Protein AF-A0A6A5A9I0-F1 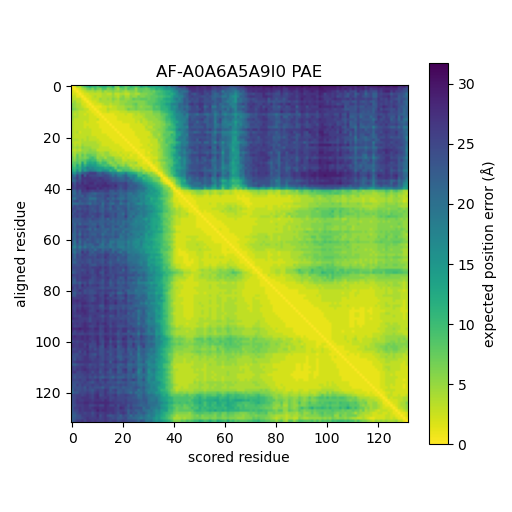(afdb_monomer)

InterPro domains:
  IPR012337 Ribonuclease H-like superfamily [SSF53098] (63-132)
  IPR036397 Ribonuclease H superfamily [G3DSA:3.30.420.10] (21-132)

Solvent-accessible surface area (backbone atoms only — not comparable to full-atom values): 7730 Å² total; per-residue (Å²): 134,95,81,81,92,74,93,52,80,88,48,49,65,62,54,48,52,51,50,52,51,52,52,51,49,54,51,50,50,52,54,54,69,66,54,60,74,62,58,73,86,50,64,69,47,77,44,65,71,47,70,70,47,59,56,46,41,69,54,40,30,82,69,34,64,24,40,69,46,64,37,63,86,98,38,64,74,79,46,39,70,62,54,51,50,52,49,52,37,54,50,46,21,50,50,52,32,61,76,64,71,48,63,75,88,48,49,64,60,36,40,53,50,28,51,49,49,60,35,66,40,54,33,80,94,50,81,59,43,38,82,106

pLDDT: mean 88.06, std 10.6, range [50.53, 97.31]

Nearest PDB structures (foldseek):
  8fnh-assembly1_G  TM=6.951E-01  e=9.471E-02  Homo sapiens
  4ahu-assembly1_A  TM=6.902E-01  e=2.890E-01  Human immunodeficiency virus
  4cie-assembly1_B  TM=6.631E-01  e=4.285E-01  Human immunodeficiency virus 1
  3nf9-assembly1_A  TM=6.494E-01  e=4.285E-01  Human immunodeficiency virus 1
  4ahs-assembly1_B  TM=5.959E-01  e=5.217E-01  Human immunodeficiency virus

Sequence (132 aa):
MWTYPMRFRKYLYETYELFRADAMSIFKHDVGELRHLPPMDIGTLLSDDANKNKKLGRIIKPKYNTRMAFSNDYSPQQNAVAECRIGIVVQKMRAMLIEGALPKFLWALALDYASWLINISPSASNTGVAPY

Secondary structure (DSSP, 8-state):
------SSGGGHHHHHHHHHHHHHHHHHHHHHHTS-SS-TT-SEEEE---HHHHHHHHHHHHHH--EEEEPPTT-GGGGHHHHHHHHHHHHHHHHHHHHTT--GGGHHHHHHHHHHHHHHS-BGGGTTB---

Organism: Aphanomyces astaci (NCBI:txid112090)

Radius of gyration: 26.22 Å; Cα contacts (8 Å, |Δi|>4): 102; chains: 1; bounding box: 38×44×73 Å

Structure (mmCIF, N/CA/C/O backbone):
data_AF-A0A6A5A9I0-F1
#
_entry.id   AF-A0A6A5A9I0-F1
#
loop_
_atom_site.group_PDB
_atom_site.id
_atom_site.type_symbol
_atom_site.label_atom_id
_atom_site.label_alt_id
_atom_site.label_comp_id
_atom_site.label_asym_id
_atom_site.label_entity_id
_atom_site.label_seq_id
_atom_site.pdbx_PDB_ins_code
_atom_site.Cartn_x
_atom_site.Cartn_y
_atom_site.Cartn_z
_atom_site.occupancy
_atom_site.B_iso_or_equiv
_atom_site.auth_seq_id
_atom_site.auth_comp_id
_atom_site.auth_asym_id
_atom_site.auth_atom_id
_atom_site.pdbx_PDB_model_num
ATOM 1 N N . MET A 1 1 ? -1.223 24.526 -35.201 1.00 54.69 1 MET A N 1
ATOM 2 C CA . MET A 1 1 ? -2.570 24.562 -35.814 1.00 54.69 1 MET A CA 1
ATOM 3 C C . MET A 1 1 ? -2.458 23.892 -37.172 1.00 54.69 1 MET A C 1
ATOM 5 O O . MET A 1 1 ? -1.594 24.293 -37.936 1.00 54.69 1 MET A O 1
ATOM 9 N N . TRP A 1 2 ? -3.224 22.830 -37.427 1.00 73.06 2 TRP A N 1
ATOM 10 C CA . TRP A 1 2 ? -3.127 22.054 -38.667 1.00 73.06 2 TRP A CA 1
ATOM 11 C C . TRP A 1 2 ? -3.975 22.718 -39.755 1.00 73.06 2 TRP A C 1
ATOM 13 O O . TRP A 1 2 ? -5.197 22.767 -39.635 1.00 73.06 2 TRP A O 1
ATOM 23 N N . THR A 1 3 ? -3.340 23.254 -40.795 1.00 76.62 3 THR A N 1
ATOM 24 C CA . THR A 1 3 ? -4.029 23.892 -41.926 1.00 76.62 3 THR A CA 1
ATOM 25 C C . THR A 1 3 ? -3.507 23.320 -43.233 1.00 76.62 3 THR A C 1
ATOM 27 O O . THR A 1 3 ? -2.354 23.558 -43.586 1.00 76.62 3 THR A O 1
ATOM 30 N N . TYR A 1 4 ? -4.363 22.599 -43.958 1.00 80.50 4 TYR A N 1
ATOM 31 C CA . TYR A 1 4 ? -4.022 21.997 -45.245 1.00 80.50 4 TYR A CA 1
ATOM 32 C C . TYR A 1 4 ? -4.811 22.685 -46.363 1.00 80.50 4 TYR A C 1
ATOM 34 O O . TYR A 1 4 ? -6.027 22.490 -46.467 1.00 80.50 4 TYR A O 1
ATOM 42 N N . PRO A 1 5 ? -4.159 23.530 -47.178 1.00 81.56 5 PRO A N 1
ATOM 43 C CA . PRO A 1 5 ? -4.841 24.252 -48.237 1.00 81.56 5 PRO A CA 1
ATOM 44 C C . PRO A 1 5 ? -5.265 23.290 -49.351 1.00 81.56 5 PRO A C 1
ATOM 46 O O . PRO A 1 5 ? -4.446 22.581 -49.930 1.00 81.56 5 PRO A O 1
ATOM 49 N N . MET A 1 6 ? -6.556 23.303 -49.685 1.00 89.69 6 MET A N 1
ATOM 50 C CA . MET A 1 6 ? -7.119 22.513 -50.780 1.00 89.69 6 MET A CA 1
ATOM 51 C C . MET A 1 6 ? -7.598 23.420 -51.904 1.00 89.69 6 MET A C 1
ATOM 53 O O . MET A 1 6 ? -8.409 24.317 -51.689 1.00 89.69 6 MET A O 1
ATOM 57 N N . ARG A 1 7 ? -7.138 23.147 -53.129 1.00 84.31 7 ARG A N 1
ATOM 58 C CA . ARG A 1 7 ? -7.520 23.930 -54.315 1.00 84.31 7 ARG A CA 1
ATOM 59 C C . ARG A 1 7 ? -8.873 23.516 -54.905 1.00 84.31 7 ARG A C 1
ATOM 61 O O . ARG A 1 7 ? -9.584 24.355 -55.443 1.00 84.31 7 ARG A O 1
ATOM 68 N N . PHE A 1 8 ? -9.232 22.234 -54.809 1.00 88.62 8 PHE A N 1
ATOM 69 C CA . PHE A 1 8 ? -10.488 21.686 -55.331 1.00 88.62 8 PHE A CA 1
ATOM 70 C C . PHE A 1 8 ? -11.028 20.586 -54.410 1.00 88.62 8 PHE A C 1
ATOM 72 O O . PHE A 1 8 ? -10.256 19.822 -53.834 1.00 88.62 8 PHE A O 1
ATOM 79 N N . ARG A 1 9 ? -12.360 20.442 -54.337 1.00 84.25 9 ARG A N 1
ATOM 80 C CA . ARG A 1 9 ? -13.048 19.475 -53.456 1.00 84.25 9 ARG A CA 1
ATOM 81 C C . ARG A 1 9 ? -12.661 18.013 -53.705 1.00 84.25 9 ARG A C 1
ATOM 83 O O . ARG A 1 9 ? -12.691 17.213 -52.779 1.00 84.25 9 ARG A O 1
ATOM 90 N N . LYS A 1 10 ? -12.264 17.659 -54.932 1.00 89.81 10 LYS A N 1
ATOM 91 C CA . LYS A 1 10 ? -11.820 16.297 -55.277 1.00 89.81 10 LYS A CA 1
ATOM 92 C C . LYS A 1 10 ? -10.567 15.841 -54.511 1.00 89.81 10 LYS A C 1
ATOM 94 O O . LYS A 1 10 ? -10.365 14.644 -54.378 1.00 89.81 10 LYS A O 1
ATOM 99 N N . TYR A 1 11 ? -9.773 16.774 -53.978 1.00 88.56 11 TYR A N 1
ATOM 100 C CA . TYR A 1 11 ? -8.571 16.480 -53.186 1.00 88.56 11 TYR A CA 1
ATOM 101 C C . TYR A 1 11 ? -8.854 16.272 -51.693 1.00 88.56 11 TYR A C 1
ATOM 103 O O . TYR A 1 11 ? -7.922 16.101 -50.911 1.00 88.56 11 TYR A O 1
ATOM 111 N N . LEU A 1 12 ? -10.126 16.286 -51.280 1.00 88.69 12 LEU A N 1
ATOM 112 C CA . LEU A 1 12 ? -10.514 16.164 -49.876 1.00 88.69 12 LEU A CA 1
ATOM 113 C C . LEU A 1 12 ? -9.982 14.881 -49.234 1.00 88.69 12 LEU A C 1
ATOM 115 O O . LEU A 1 12 ? -9.402 14.940 -48.156 1.00 88.69 12 LEU A O 1
ATOM 119 N N . TYR A 1 13 ? -10.155 13.739 -49.902 1.00 88.25 13 TYR A N 1
ATOM 120 C CA . TYR A 1 13 ? -9.725 12.449 -49.363 1.00 88.25 13 TYR A CA 1
ATOM 121 C C . TYR A 1 13 ? -8.203 12.336 -49.272 1.00 88.25 13 TYR A C 1
ATOM 123 O O . TYR A 1 13 ? -7.687 11.894 -48.255 1.00 88.25 13 TYR A O 1
ATOM 131 N N . GLU A 1 14 ? -7.484 12.805 -50.289 1.00 89.31 14 GLU A N 1
ATOM 132 C CA . GLU A 1 14 ? -6.018 12.836 -50.283 1.00 89.31 14 GLU A CA 1
ATOM 133 C C . GLU A 1 14 ? -5.481 13.725 -49.151 1.00 89.31 14 GLU A C 1
ATOM 135 O O . GLU A 1 14 ? -4.606 13.324 -48.389 1.00 89.31 14 GLU A O 1
ATOM 140 N N . THR A 1 15 ? -6.083 14.901 -48.970 1.00 88.81 15 THR A N 1
ATOM 141 C CA . THR A 1 15 ? -5.712 15.834 -47.899 1.00 88.81 15 THR A CA 1
ATOM 142 C C . THR A 1 15 ? -6.045 15.280 -46.512 1.00 88.81 15 THR A C 1
ATOM 144 O O . THR A 1 15 ? -5.284 15.476 -45.565 1.00 88.81 15 THR A O 1
ATOM 147 N N . TYR A 1 16 ? -7.165 14.562 -46.382 1.00 88.44 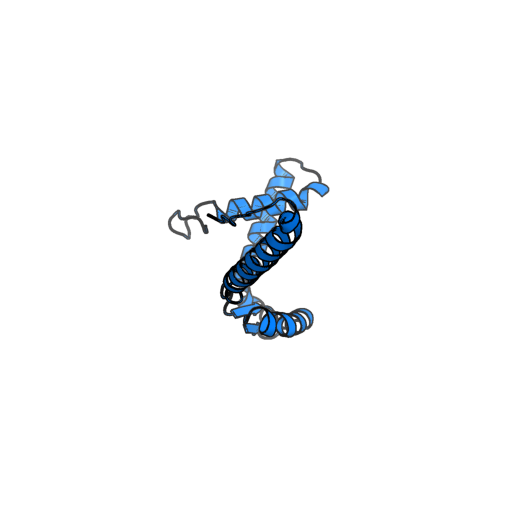16 TYR A N 1
ATOM 148 C CA . TYR A 1 16 ? -7.540 13.876 -45.147 1.00 88.44 16 TYR A CA 1
ATOM 149 C C . TYR A 1 16 ? -6.548 12.768 -44.783 1.00 88.44 16 TYR A C 1
ATOM 151 O O . TYR A 1 16 ? -6.159 12.671 -43.622 1.00 88.44 16 TYR A O 1
ATOM 159 N N . GLU A 1 17 ? -6.111 11.958 -45.750 1.00 90.44 17 GLU A N 1
ATOM 160 C CA . GLU A 1 17 ? -5.133 10.896 -45.494 1.00 90.44 17 GLU A CA 1
ATOM 161 C C . GLU A 1 17 ? -3.767 11.461 -45.077 1.00 90.44 17 GLU A C 1
ATOM 163 O O . GLU A 1 17 ? -3.153 10.927 -44.153 1.00 90.44 17 GLU A O 1
ATOM 168 N N . LEU A 1 18 ? -3.335 12.586 -45.664 1.00 89.62 18 LEU A N 1
ATOM 169 C CA . LEU A 1 18 ? -2.131 13.304 -45.225 1.00 89.62 18 LEU A CA 1
ATOM 170 C C . LEU A 1 18 ? -2.251 13.777 -43.770 1.00 89.62 18 LEU A C 1
ATOM 172 O O . LEU A 1 18 ? -1.401 13.454 -42.943 1.00 89.62 18 LEU A O 1
ATOM 176 N N . PHE A 1 19 ? -3.348 14.462 -43.429 1.00 91.06 19 PHE A N 1
ATOM 177 C CA . PHE A 1 19 ? -3.614 14.874 -42.049 1.00 91.06 19 PHE A CA 1
ATOM 178 C C . PHE A 1 19 ? -3.638 13.680 -41.088 1.00 91.06 19 PHE A C 1
ATOM 180 O O . PHE A 1 19 ? -3.036 13.728 -40.018 1.00 91.06 19 PHE A O 1
ATOM 187 N N . ARG A 1 20 ? -4.330 12.597 -41.458 1.00 90.44 20 ARG A N 1
ATOM 188 C CA . ARG A 1 20 ? -4.446 11.391 -40.634 1.00 90.44 20 ARG A CA 1
ATOM 189 C C . ARG A 1 20 ? -3.076 10.771 -40.379 1.00 90.44 20 ARG A C 1
ATOM 191 O O . ARG A 1 20 ? -2.810 10.373 -39.246 1.00 90.44 20 ARG A O 1
ATOM 198 N N . ALA A 1 21 ? -2.233 10.663 -41.403 1.00 91.00 21 ALA A N 1
ATOM 199 C CA . ALA A 1 21 ? -0.893 10.105 -41.277 1.00 91.00 21 ALA A CA 1
ATOM 200 C C . ALA A 1 21 ? -0.010 10.968 -40.367 1.00 91.00 21 ALA A C 1
ATOM 202 O O . ALA A 1 21 ? 0.591 10.436 -39.430 1.00 91.00 21 ALA A O 1
ATOM 203 N N . ASP A 1 22 ? -0.001 12.286 -40.578 1.00 89.12 22 ASP A N 1
ATOM 204 C CA . ASP A 1 22 ? 0.804 13.203 -39.774 1.00 89.12 22 ASP A CA 1
ATOM 205 C C . ASP A 1 22 ? 0.331 13.232 -38.313 1.00 89.12 22 ASP A C 1
ATOM 207 O O . ASP A 1 22 ? 1.135 13.083 -37.391 1.00 89.12 22 ASP A O 1
ATOM 211 N N . ALA A 1 23 ? -0.981 13.345 -38.081 1.00 87.12 23 ALA A N 1
ATOM 212 C CA . ALA A 1 23 ? -1.557 13.329 -36.739 1.00 87.12 23 ALA A CA 1
ATOM 213 C C . ALA A 1 23 ? -1.267 12.005 -36.018 1.00 87.12 23 ALA A C 1
ATOM 215 O O . ALA A 1 23 ? -0.929 12.004 -34.836 1.00 87.12 23 ALA A O 1
ATOM 216 N N . MET A 1 24 ? -1.342 10.874 -36.727 1.00 86.75 24 MET A N 1
ATOM 217 C CA . MET A 1 24 ? -1.006 9.561 -36.173 1.00 86.75 24 MET A CA 1
ATOM 218 C C . MET A 1 24 ? 0.489 9.432 -35.862 1.00 86.75 24 MET A C 1
ATOM 220 O O . MET A 1 24 ? 0.851 8.763 -34.897 1.00 86.75 24 MET A O 1
ATOM 224 N N . SER A 1 25 ? 1.359 10.050 -36.662 1.00 87.88 25 SER A N 1
ATOM 225 C CA . SER A 1 25 ? 2.804 10.069 -36.422 1.00 87.88 25 SER A CA 1
ATO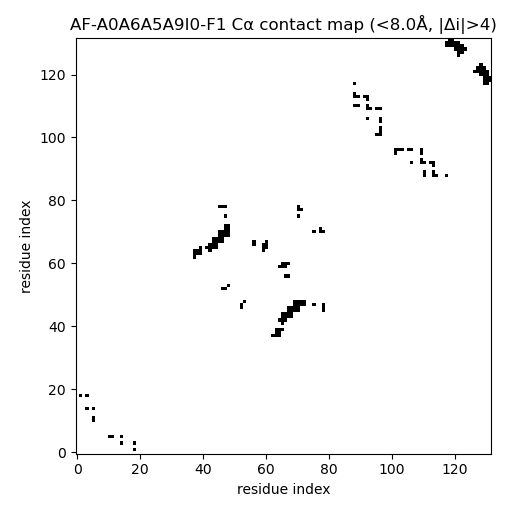M 226 C C . SER A 1 25 ? 3.147 10.865 -35.165 1.00 87.88 25 SER A C 1
ATOM 228 O O . SER A 1 25 ? 3.843 10.347 -34.293 1.00 87.88 25 SER A O 1
ATOM 230 N N . ILE A 1 26 ? 2.593 12.074 -35.025 1.00 84.88 26 ILE A N 1
ATOM 231 C CA . ILE A 1 26 ? 2.775 12.901 -33.824 1.00 84.88 26 ILE A CA 1
ATOM 232 C C . ILE A 1 26 ? 2.196 12.194 -32.601 1.00 84.88 26 ILE A C 1
ATOM 234 O O . ILE A 1 26 ? 2.886 12.042 -31.603 1.00 84.88 26 ILE A O 1
ATOM 238 N N . PHE A 1 27 ? 0.983 11.644 -32.699 1.00 82.75 27 PHE A N 1
ATOM 239 C CA . PHE A 1 27 ? 0.386 10.894 -31.596 1.00 82.75 27 PHE A CA 1
ATOM 240 C C . PHE A 1 27 ? 1.242 9.691 -31.178 1.00 82.75 27 PHE A C 1
ATOM 242 O O . PHE A 1 27 ? 1.414 9.444 -29.992 1.00 82.75 27 PHE A O 1
ATOM 249 N N . LYS A 1 28 ? 1.813 8.940 -32.127 1.00 82.50 28 LYS A N 1
ATOM 250 C CA . LYS A 1 28 ? 2.711 7.816 -31.815 1.00 82.50 28 LYS A CA 1
ATOM 251 C C . LYS A 1 28 ? 4.016 8.267 -31.171 1.00 82.50 28 LYS A C 1
ATOM 253 O O . LYS A 1 28 ? 4.489 7.576 -30.273 1.00 82.50 28 LYS A O 1
ATOM 258 N N . HIS A 1 29 ? 4.586 9.376 -31.634 1.00 77.81 29 HIS A N 1
ATOM 259 C CA . HIS A 1 29 ? 5.770 9.982 -31.035 1.00 77.81 29 HIS A CA 1
ATOM 260 C C . HIS A 1 29 ? 5.478 10.419 -29.597 1.00 77.81 29 HIS A C 1
ATOM 262 O O . HIS A 1 29 ? 6.156 9.977 -28.678 1.00 77.81 29 HIS A O 1
ATOM 268 N N . ASP A 1 30 ? 4.402 11.173 -29.386 1.00 74.12 30 ASP A N 1
ATOM 269 C CA . ASP A 1 30 ? 4.028 11.698 -28.074 1.00 74.12 30 ASP A CA 1
ATOM 270 C C . ASP A 1 30 ? 3.620 10.579 -27.112 1.00 74.12 30 ASP A C 1
ATOM 272 O O . ASP A 1 30 ? 4.007 10.594 -25.953 1.00 74.12 30 ASP A O 1
ATOM 276 N N . VAL A 1 31 ? 2.912 9.544 -27.578 1.00 70.62 31 VAL A N 1
ATOM 277 C CA . VAL A 1 31 ? 2.657 8.326 -26.787 1.00 70.62 31 VAL A CA 1
ATOM 278 C C . VAL A 1 31 ? 3.956 7.570 -26.490 1.00 70.62 31 VAL A C 1
ATOM 280 O O . VAL A 1 31 ? 4.058 6.931 -25.445 1.00 70.62 31 VAL A O 1
ATOM 283 N N . GLY A 1 32 ? 4.939 7.620 -27.389 1.00 65.81 32 GLY A N 1
ATOM 284 C CA . GLY A 1 32 ? 6.282 7.083 -27.181 1.00 65.81 32 GLY A CA 1
ATOM 285 C C . GLY A 1 32 ? 7.048 7.826 -26.085 1.00 65.81 32 GLY A C 1
ATOM 286 O O . GLY A 1 32 ? 7.593 7.175 -25.203 1.00 65.81 32 GLY A O 1
ATOM 287 N N . GLU A 1 33 ? 7.010 9.158 -26.086 1.00 62.47 33 GLU A N 1
ATOM 288 C CA . GLU A 1 33 ? 7.599 10.024 -25.050 1.00 62.47 33 GLU A CA 1
ATOM 289 C C . GLU A 1 33 ? 6.838 9.929 -23.712 1.00 62.47 33 GLU A C 1
ATOM 291 O O . GLU A 1 33 ? 7.431 9.949 -22.634 1.00 62.47 33 GLU A O 1
ATOM 296 N N . LEU A 1 34 ? 5.513 9.744 -23.763 1.00 60.66 34 LEU A N 1
ATOM 297 C CA . LEU A 1 34 ? 4.651 9.487 -22.604 1.00 60.66 34 LEU A CA 1
ATOM 298 C C . LEU A 1 34 ? 4.736 8.044 -22.099 1.00 60.66 34 LEU A C 1
ATOM 300 O O . LEU A 1 34 ? 4.166 7.740 -21.048 1.00 60.66 34 LEU A O 1
ATOM 304 N N . ARG A 1 35 ? 5.455 7.133 -22.776 1.00 52.75 35 ARG A N 1
ATOM 305 C CA . ARG A 1 35 ? 5.928 5.909 -22.119 1.00 52.75 35 ARG A CA 1
ATOM 306 C C . ARG A 1 35 ? 7.019 6.326 -21.153 1.00 52.75 35 ARG A C 1
ATOM 308 O O . ARG A 1 35 ? 8.209 6.226 -21.430 1.00 52.75 35 ARG A O 1
ATOM 315 N N . HIS A 1 36 ? 6.540 6.793 -20.007 1.00 50.53 36 HIS A N 1
ATOM 316 C CA . HIS A 1 36 ? 7.273 7.006 -18.786 1.00 50.53 36 HIS A CA 1
ATOM 317 C C . HIS A 1 36 ? 8.385 5.968 -18.673 1.00 50.53 36 HIS A C 1
ATOM 319 O O . HIS A 1 36 ? 8.147 4.767 -18.859 1.00 50.53 36 HIS A O 1
ATOM 325 N N . LEU A 1 37 ? 9.587 6.449 -18.349 1.00 51.88 37 LEU A N 1
ATOM 326 C CA . LEU A 1 37 ? 10.630 5.649 -17.718 1.00 51.88 37 LEU A CA 1
ATOM 327 C C . LEU A 1 37 ? 9.956 4.566 -16.859 1.00 51.88 37 LEU A C 1
ATOM 329 O O . LEU A 1 37 ? 9.039 4.917 -16.107 1.00 51.88 37 LEU A O 1
ATOM 333 N N . PRO A 1 38 ? 10.332 3.276 -16.988 1.00 53.62 38 PRO A N 1
ATOM 334 C CA . PRO A 1 38 ? 9.722 2.219 -16.185 1.00 53.62 38 PRO A CA 1
ATOM 335 C C . PRO A 1 38 ? 9.692 2.708 -14.737 1.00 53.62 38 PRO A C 1
ATOM 337 O O . PRO A 1 38 ? 10.734 3.191 -14.285 1.00 53.62 38 PRO A O 1
ATOM 340 N N . PRO A 1 39 ? 8.522 2.699 -14.067 1.00 54.22 39 PRO A N 1
ATOM 341 C CA . PRO A 1 39 ? 8.322 3.455 -12.840 1.00 54.22 39 PRO A CA 1
ATOM 342 C C . PRO A 1 39 ? 9.447 3.120 -11.869 1.00 54.22 39 PRO A C 1
ATOM 344 O O . PRO A 1 39 ? 9.552 1.994 -11.388 1.00 54.22 39 PRO A O 1
ATOM 347 N N . MET A 1 40 ? 10.322 4.098 -11.631 1.00 55.81 40 MET A N 1
ATOM 348 C CA . MET A 1 40 ? 11.435 3.970 -10.693 1.00 55.81 40 MET A CA 1
ATOM 349 C C . MET A 1 40 ? 10.963 4.157 -9.246 1.00 55.81 40 MET A C 1
ATOM 351 O O . MET A 1 40 ? 11.790 4.319 -8.354 1.00 55.81 40 MET A O 1
ATOM 355 N N . ASP A 1 41 ? 9.652 4.121 -8.996 1.00 70.94 41 ASP A N 1
ATOM 356 C CA . ASP A 1 41 ? 9.070 4.463 -7.697 1.00 70.94 41 ASP A CA 1
ATOM 357 C C . ASP A 1 41 ? 9.518 3.514 -6.584 1.00 70.94 41 ASP A C 1
ATOM 359 O O . ASP A 1 41 ? 9.661 3.927 -5.436 1.00 70.94 41 ASP A O 1
ATOM 363 N N . ILE A 1 42 ? 9.784 2.241 -6.903 1.00 83.62 42 ILE A N 1
ATOM 364 C CA . ILE A 1 42 ? 10.202 1.245 -5.910 1.00 83.62 42 ILE A CA 1
ATOM 365 C C . ILE A 1 42 ? 11.532 0.620 -6.326 1.00 83.62 42 ILE A C 1
ATOM 367 O O . ILE A 1 42 ? 11.588 -0.286 -7.162 1.00 83.62 42 ILE A O 1
ATOM 371 N N . GLY A 1 43 ? 12.617 1.076 -5.694 1.00 88.31 43 GLY A N 1
ATOM 372 C CA . GLY A 1 43 ? 13.967 0.561 -5.939 1.00 88.31 43 GLY A CA 1
ATOM 373 C C . GLY A 1 43 ? 14.169 -0.879 -5.451 1.00 88.31 43 GLY A C 1
ATOM 374 O O . GLY A 1 43 ? 14.665 -1.729 -6.198 1.00 88.31 43 GLY A O 1
ATOM 375 N N . THR A 1 44 ? 13.767 -1.171 -4.211 1.00 92.00 44 THR A N 1
ATOM 376 C CA . THR A 1 44 ? 13.875 -2.506 -3.605 1.00 92.00 44 THR A CA 1
ATOM 377 C C . THR A 1 44 ? 12.604 -2.830 -2.818 1.00 92.00 44 THR A C 1
ATOM 379 O O . THR A 1 44 ? 12.174 -2.035 -1.990 1.00 92.00 44 THR A O 1
ATOM 382 N N . LEU A 1 45 ? 12.035 -4.013 -3.048 1.00 92.44 45 LEU A N 1
ATOM 383 C CA . LEU A 1 45 ? 10.922 -4.584 -2.295 1.00 92.44 45 LEU A CA 1
ATOM 384 C C . LEU A 1 45 ? 11.446 -5.692 -1.371 1.00 92.44 45 LEU A C 1
ATOM 386 O O . LEU A 1 45 ? 11.968 -6.694 -1.857 1.00 92.44 45 LEU A O 1
ATOM 390 N N . LEU A 1 46 ? 11.300 -5.515 -0.057 1.00 94.19 46 LEU A N 1
ATOM 391 C CA . LEU A 1 46 ? 11.614 -6.533 0.951 1.00 94.19 46 LEU A CA 1
ATOM 392 C C . LEU A 1 46 ? 10.361 -7.362 1.269 1.00 94.19 46 LEU A C 1
ATOM 394 O O . LEU A 1 46 ? 9.281 -6.799 1.447 1.00 94.19 46 LEU A O 1
ATOM 398 N N . SER A 1 47 ? 10.491 -8.687 1.329 1.00 94.12 47 SER A N 1
ATOM 399 C CA . SER A 1 47 ? 9.401 -9.587 1.722 1.00 94.12 47 SER A CA 1
ATOM 400 C C . SER A 1 47 ? 9.921 -10.862 2.387 1.00 94.12 47 SER A C 1
ATOM 402 O O . SER A 1 47 ? 11.128 -11.078 2.459 1.00 94.12 47 SER A O 1
ATOM 404 N N . ASP A 1 48 ? 9.017 -11.722 2.853 1.00 93.62 48 ASP A N 1
ATOM 405 C CA . ASP A 1 48 ? 9.387 -13.056 3.330 1.00 93.62 48 ASP A CA 1
ATOM 406 C C . ASP A 1 48 ? 9.871 -13.966 2.183 1.00 93.62 48 ASP A C 1
ATOM 408 O O . ASP A 1 48 ? 9.555 -13.740 1.006 1.00 93.62 48 ASP A O 1
ATOM 412 N N . ASP A 1 49 ? 10.626 -15.015 2.525 1.00 92.69 49 ASP A N 1
ATOM 413 C CA . ASP A 1 49 ? 11.201 -15.965 1.560 1.00 92.69 49 ASP A CA 1
ATOM 414 C C . ASP A 1 49 ? 10.179 -16.974 0.987 1.00 92.69 49 ASP A C 1
ATOM 416 O O . ASP A 1 49 ? 10.527 -18.045 0.476 1.00 92.69 49 ASP A O 1
ATOM 420 N N . ALA A 1 50 ? 8.879 -16.658 1.031 1.00 90.75 50 ALA A N 1
ATOM 421 C CA . ALA A 1 50 ? 7.860 -17.543 0.491 1.00 90.75 50 ALA A CA 1
ATOM 422 C C . ALA A 1 50 ? 8.013 -17.736 -1.029 1.00 90.75 50 ALA A C 1
ATOM 424 O O . ALA A 1 50 ? 8.241 -16.800 -1.801 1.00 90.75 50 ALA A O 1
ATOM 425 N N . ASN A 1 51 ? 7.750 -18.957 -1.507 1.00 91.62 51 ASN A N 1
ATOM 426 C CA . ASN A 1 51 ? 7.837 -19.306 -2.934 1.00 91.62 51 ASN A CA 1
ATOM 427 C C . ASN A 1 51 ? 6.988 -18.401 -3.850 1.00 91.62 51 ASN A C 1
ATOM 429 O O . ASN A 1 51 ? 7.384 -18.111 -4.982 1.00 91.62 51 ASN A O 1
ATOM 433 N N . LYS A 1 52 ? 5.840 -17.913 -3.359 1.00 92.75 52 LYS A N 1
ATOM 434 C CA . LYS A 1 52 ? 4.991 -16.940 -4.070 1.00 92.75 52 LYS A CA 1
ATOM 435 C C . LYS A 1 52 ? 5.739 -15.629 -4.364 1.00 92.75 52 LYS A C 1
ATOM 437 O O . LYS A 1 52 ? 5.631 -15.100 -5.469 1.00 92.75 52 LYS A O 1
ATOM 442 N N . ASN A 1 53 ? 6.555 -15.164 -3.420 1.00 91.31 53 ASN A N 1
ATOM 443 C CA . ASN A 1 53 ? 7.301 -13.914 -3.508 1.00 91.31 53 ASN A CA 1
ATOM 444 C C . ASN A 1 53 ? 8.509 -14.071 -4.433 1.00 91.31 53 ASN A C 1
ATOM 446 O O . ASN A 1 53 ? 8.726 -13.234 -5.303 1.00 91.31 53 ASN A O 1
ATOM 450 N N . LYS A 1 54 ? 9.203 -15.214 -4.379 1.00 92.31 54 LYS A N 1
ATOM 451 C CA . LYS A 1 54 ? 10.236 -15.566 -5.371 1.00 92.31 54 LYS A CA 1
ATOM 452 C C . LYS A 1 54 ? 9.696 -15.525 -6.801 1.00 92.31 54 LYS A C 1
ATOM 454 O O . LYS A 1 54 ? 10.349 -15.005 -7.706 1.00 92.31 54 LYS A O 1
ATOM 459 N N . LYS A 1 55 ? 8.484 -16.054 -7.015 1.00 94.31 55 LYS A N 1
ATOM 460 C CA . LYS A 1 55 ? 7.814 -16.028 -8.323 1.00 94.31 55 LYS A CA 1
ATOM 461 C C . LYS A 1 55 ? 7.474 -14.598 -8.755 1.00 94.31 55 LYS A C 1
ATOM 463 O O . LYS A 1 55 ? 7.687 -14.265 -9.918 1.00 94.31 55 LYS A O 1
ATOM 468 N N . LEU A 1 56 ? 7.015 -13.755 -7.828 1.00 93.12 56 LEU A N 1
ATOM 469 C CA . LEU A 1 56 ? 6.761 -12.334 -8.077 1.00 93.12 56 LEU A CA 1
ATOM 470 C C . LEU A 1 56 ? 8.042 -11.585 -8.477 1.00 93.12 56 LEU A C 1
ATOM 472 O O . LEU A 1 56 ? 8.024 -10.851 -9.462 1.00 93.12 56 LEU A O 1
ATOM 476 N N . GLY A 1 57 ? 9.162 -11.835 -7.791 1.00 92.06 57 GLY A N 1
ATOM 477 C CA . GLY A 1 57 ? 10.473 -11.242 -8.081 1.00 92.06 57 GLY A CA 1
ATOM 478 C C . GLY A 1 57 ? 10.906 -11.401 -9.542 1.00 92.06 57 GLY A C 1
ATOM 479 O O . GLY A 1 57 ? 11.388 -10.452 -10.163 1.00 92.06 57 GLY A O 1
ATOM 480 N N . ARG A 1 58 ? 10.645 -12.580 -10.125 1.00 92.94 58 ARG A N 1
ATOM 481 C CA . ARG A 1 58 ? 10.932 -12.886 -11.540 1.00 92.94 58 ARG A CA 1
ATOM 482 C C . ARG A 1 58 ? 10.111 -12.043 -12.518 1.00 92.94 58 ARG A C 1
ATOM 484 O O . ARG A 1 58 ? 10.556 -11.828 -13.637 1.00 92.94 58 ARG A O 1
ATOM 491 N N . ILE A 1 59 ? 8.929 -11.582 -12.109 1.00 92.12 59 ILE A N 1
ATOM 492 C CA . ILE A 1 59 ? 8.027 -10.765 -12.931 1.00 92.12 59 ILE A CA 1
ATOM 493 C C . ILE A 1 59 ? 8.360 -9.280 -12.768 1.00 92.12 59 ILE A C 1
ATOM 495 O O . ILE A 1 59 ? 8.448 -8.552 -13.756 1.00 92.12 59 ILE A O 1
ATOM 499 N N . ILE A 1 60 ? 8.550 -8.818 -11.529 1.00 91.25 60 ILE A N 1
ATOM 500 C CA . ILE A 1 60 ? 8.687 -7.384 -11.245 1.00 91.25 60 ILE A CA 1
ATOM 501 C C . ILE A 1 60 ? 10.047 -6.825 -11.654 1.00 91.25 60 ILE A C 1
ATOM 503 O O . ILE A 1 60 ? 10.114 -5.688 -12.114 1.00 91.25 60 ILE A O 1
ATOM 507 N N . LYS A 1 61 ? 11.123 -7.619 -11.556 1.00 89.69 61 LYS A N 1
ATOM 508 C CA . LYS A 1 61 ? 12.465 -7.155 -11.915 1.00 89.69 61 LYS A CA 1
ATOM 509 C C . LYS A 1 61 ? 12.586 -6.756 -13.393 1.00 89.69 61 LYS A C 1
ATOM 511 O O . LYS A 1 61 ? 13.038 -5.641 -13.637 1.00 89.69 61 LYS A O 1
ATOM 516 N N . PRO A 1 62 ? 12.184 -7.581 -14.380 1.00 90.31 62 PRO A N 1
ATOM 517 C CA . PRO A 1 62 ? 12.255 -7.178 -15.785 1.00 90.31 62 PRO A CA 1
ATOM 518 C C . PRO A 1 62 ? 11.218 -6.112 -16.155 1.00 90.31 62 PRO A C 1
ATOM 520 O O . PRO A 1 62 ? 11.481 -5.296 -17.030 1.00 90.31 62 PRO A O 1
ATOM 523 N N . LYS A 1 63 ? 10.045 -6.103 -15.505 1.00 89.25 63 LYS A N 1
ATOM 524 C CA . LYS A 1 63 ? 8.940 -5.208 -15.878 1.00 89.25 63 LYS A CA 1
ATOM 525 C C . LYS A 1 63 ? 9.061 -3.797 -15.295 1.00 89.25 63 LYS A C 1
ATOM 527 O O . LYS A 1 63 ? 8.699 -2.836 -15.962 1.00 89.25 63 LYS A O 1
ATOM 532 N N . TYR A 1 64 ? 9.544 -3.683 -14.060 1.00 86.81 64 TYR A N 1
ATOM 533 C CA . TYR A 1 64 ? 9.546 -2.433 -13.289 1.00 86.81 64 TYR A CA 1
ATOM 534 C C . TYR A 1 64 ? 10.934 -2.054 -12.763 1.00 86.81 64 TYR A C 1
ATOM 536 O O . TYR A 1 64 ? 11.079 -1.066 -12.059 1.00 86.81 64 TYR A O 1
ATOM 544 N N . ASN A 1 65 ? 11.967 -2.852 -13.052 1.00 88.25 65 ASN A N 1
ATOM 545 C CA . ASN A 1 65 ? 13.322 -2.688 -12.518 1.00 88.25 65 ASN A CA 1
ATOM 546 C C . ASN A 1 65 ? 13.441 -2.754 -10.972 1.00 88.25 65 ASN A C 1
ATOM 548 O O . ASN A 1 65 ? 14.542 -2.622 -10.432 1.00 88.25 65 ASN A O 1
ATOM 552 N N . THR A 1 66 ? 12.363 -3.074 -10.252 1.00 90.62 66 THR A N 1
ATOM 553 C CA . THR A 1 66 ? 12.359 -3.268 -8.795 1.00 90.62 66 THR A CA 1
ATOM 554 C C . THR A 1 66 ? 13.156 -4.509 -8.400 1.00 90.62 66 THR A C 1
ATOM 556 O O . THR A 1 66 ? 12.905 -5.614 -8.888 1.00 90.62 66 THR A O 1
ATOM 559 N N . ARG A 1 67 ? 14.136 -4.349 -7.504 1.00 91.69 67 ARG A N 1
ATOM 560 C CA . ARG A 1 67 ? 14.859 -5.481 -6.899 1.00 91.69 67 ARG A CA 1
ATOM 561 C C . ARG A 1 67 ? 14.018 -6.110 -5.800 1.00 91.69 67 ARG A C 1
ATOM 563 O O . ARG A 1 67 ? 13.316 -5.398 -5.094 1.00 91.69 67 ARG A O 1
ATOM 570 N N . MET A 1 68 ? 14.130 -7.420 -5.618 1.00 92.50 68 MET A N 1
ATOM 571 C CA . MET A 1 68 ? 13.496 -8.107 -4.496 1.00 92.50 68 MET A CA 1
ATOM 572 C C . MET A 1 68 ? 14.561 -8.548 -3.497 1.00 92.50 68 MET A C 1
ATOM 574 O O . MET A 1 68 ? 15.591 -9.087 -3.900 1.00 92.50 68 MET A O 1
ATOM 578 N N . ALA A 1 69 ? 14.317 -8.284 -2.220 1.00 93.69 69 ALA A N 1
ATOM 579 C CA . ALA A 1 69 ? 15.104 -8.767 -1.097 1.00 93.69 69 ALA A CA 1
ATOM 580 C C . ALA A 1 69 ? 14.214 -9.668 -0.236 1.00 93.69 69 ALA A C 1
ATOM 582 O O . ALA A 1 69 ? 13.011 -9.418 -0.122 1.00 93.69 69 ALA A O 1
ATOM 583 N N . PHE A 1 70 ? 14.802 -10.701 0.359 1.00 94.75 70 PHE A N 1
ATOM 584 C CA . PHE A 1 70 ? 14.079 -11.666 1.181 1.00 94.75 70 PHE A CA 1
ATOM 585 C C . PHE A 1 70 ? 14.618 -11.658 2.606 1.00 94.75 70 PHE A C 1
ATOM 587 O O . PHE A 1 70 ? 15.827 -11.530 2.810 1.00 94.75 70 PHE A O 1
ATOM 594 N N . SER A 1 71 ? 13.717 -11.765 3.580 1.00 94.31 71 SER A N 1
ATOM 595 C CA . SER A 1 71 ? 14.090 -12.037 4.965 1.00 94.31 71 SER A CA 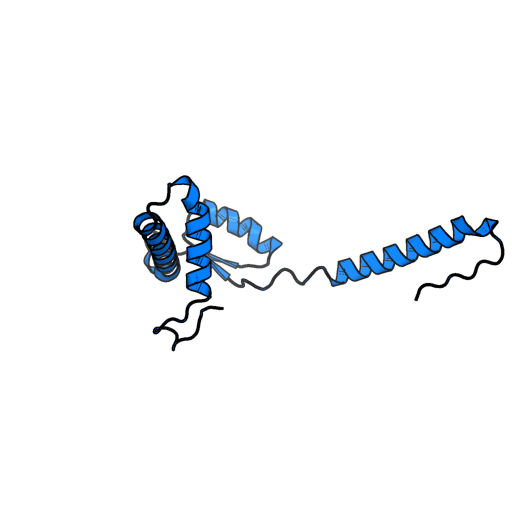1
ATOM 596 C C . SER A 1 71 ? 14.629 -13.460 5.098 1.00 94.31 71 SER A C 1
ATOM 598 O O . SER A 1 71 ? 14.258 -14.348 4.333 1.00 94.31 71 SER A O 1
ATOM 600 N N . ASN A 1 72 ? 15.450 -13.694 6.113 1.00 93.88 72 ASN A N 1
ATOM 601 C CA . ASN A 1 72 ? 15.847 -15.034 6.509 1.00 93.88 72 ASN A CA 1
ATOM 602 C C . ASN A 1 72 ? 14.624 -15.847 6.954 1.00 93.88 72 ASN A C 1
ATOM 604 O O . ASN A 1 72 ? 13.625 -15.300 7.442 1.00 93.88 72 ASN A O 1
ATOM 608 N N . ASP A 1 73 ? 14.739 -17.168 6.844 1.00 89.56 73 ASP A N 1
ATOM 609 C CA . ASP A 1 73 ? 13.736 -18.083 7.373 1.00 89.56 73 ASP A CA 1
ATOM 610 C C . ASP A 1 73 ? 13.526 -17.855 8.876 1.00 89.56 73 ASP A C 1
ATOM 612 O O . ASP A 1 73 ? 14.456 -17.535 9.623 1.00 89.56 73 ASP A O 1
ATOM 616 N N . TYR A 1 74 ? 12.271 -17.995 9.312 1.00 87.75 74 TYR A N 1
ATOM 617 C CA . TYR A 1 74 ? 11.852 -17.848 10.711 1.00 87.75 74 TYR A CA 1
ATOM 618 C C . TYR A 1 74 ? 12.279 -16.526 11.378 1.00 87.75 74 TYR A C 1
ATOM 620 O O . TYR A 1 74 ? 12.385 -16.459 12.600 1.00 87.75 74 TYR A O 1
ATOM 628 N N . SER A 1 75 ? 12.483 -15.464 10.588 1.00 91.00 75 SER A N 1
ATOM 629 C CA . SER A 1 75 ? 12.905 -14.139 11.064 1.00 91.00 75 SER A CA 1
ATOM 630 C C . SER A 1 75 ? 11.833 -13.060 10.819 1.00 91.00 75 SER A C 1
ATOM 632 O O . SER A 1 75 ? 12.100 -12.079 10.118 1.00 91.00 75 SER A O 1
ATOM 634 N N . PRO A 1 76 ? 10.610 -13.196 11.378 1.00 88.12 76 PRO A N 1
ATOM 635 C CA . PRO A 1 76 ? 9.508 -12.252 11.140 1.00 88.12 76 PRO A CA 1
ATOM 636 C C . PRO A 1 76 ? 9.847 -10.814 11.559 1.00 88.12 76 PRO A C 1
ATOM 638 O O . PRO A 1 76 ? 9.354 -9.851 10.979 1.00 88.12 76 PRO A O 1
ATOM 641 N N . GLN A 1 77 ? 10.784 -10.642 12.496 1.00 93.12 77 GLN A N 1
ATOM 642 C CA . GLN A 1 77 ? 11.249 -9.333 12.953 1.00 93.12 77 GLN 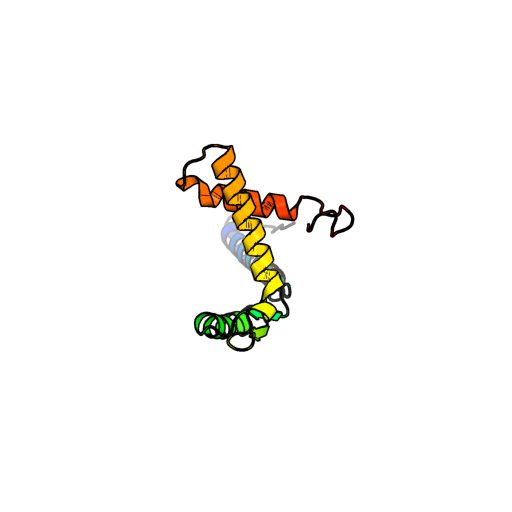A CA 1
ATOM 643 C C . GLN A 1 77 ? 11.855 -8.494 11.817 1.00 93.12 77 GLN A C 1
ATOM 645 O O . GLN A 1 77 ? 11.785 -7.268 11.862 1.00 93.12 77 GLN A O 1
ATOM 650 N N . GLN A 1 78 ? 12.399 -9.125 10.768 1.00 93.75 78 GLN A N 1
ATOM 651 C CA . GLN A 1 78 ? 12.909 -8.412 9.591 1.00 93.75 78 GLN A CA 1
ATOM 652 C C . GLN A 1 78 ? 11.792 -7.750 8.765 1.00 93.75 78 GLN A C 1
ATOM 654 O O . GLN A 1 78 ? 12.062 -6.810 8.023 1.00 93.75 78 GLN A O 1
ATOM 659 N N . ASN A 1 79 ? 10.538 -8.177 8.947 1.00 94.31 79 ASN A N 1
ATOM 660 C CA . ASN A 1 79 ? 9.343 -7.596 8.334 1.00 94.31 79 ASN A CA 1
ATOM 661 C C . ASN A 1 79 ? 8.484 -6.808 9.342 1.00 94.31 79 ASN A C 1
ATOM 663 O O . ASN A 1 79 ? 7.368 -6.402 9.007 1.00 94.31 79 ASN A O 1
ATOM 667 N N . ALA A 1 80 ? 8.996 -6.540 10.551 1.00 94.31 80 ALA A N 1
ATOM 668 C CA . ALA A 1 80 ? 8.221 -5.976 11.660 1.00 94.31 80 ALA A CA 1
ATOM 669 C C . ALA A 1 80 ? 7.482 -4.680 11.297 1.00 94.31 80 ALA A C 1
ATOM 671 O O . ALA A 1 80 ? 6.347 -4.479 11.714 1.00 94.31 80 ALA A O 1
ATOM 672 N N . VAL A 1 81 ? 8.082 -3.803 10.486 1.00 92.69 81 VAL A N 1
ATOM 673 C CA . VAL A 1 81 ? 7.432 -2.551 10.061 1.00 92.69 81 VAL A CA 1
ATOM 674 C C . VAL A 1 81 ? 6.170 -2.830 9.239 1.00 92.69 81 VAL A C 1
ATOM 676 O O . VAL A 1 81 ? 5.126 -2.227 9.494 1.00 92.69 81 VAL A O 1
ATOM 679 N N . ALA A 1 82 ? 6.247 -3.755 8.279 1.00 93.19 82 ALA A N 1
ATOM 680 C CA . ALA A 1 82 ? 5.109 -4.132 7.447 1.00 93.19 82 ALA A CA 1
ATOM 681 C C . ALA A 1 82 ? 4.027 -4.83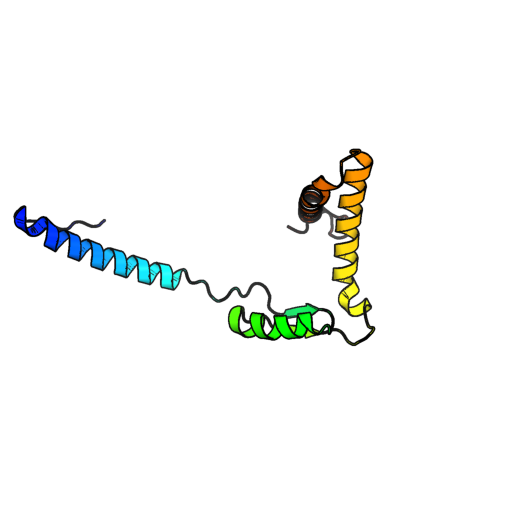4 8.280 1.00 93.19 82 ALA A C 1
ATOM 683 O O . ALA A 1 82 ? 2.850 -4.489 8.174 1.00 93.19 82 ALA A O 1
ATOM 684 N N . GLU A 1 83 ? 4.424 -5.756 9.159 1.00 94.62 83 GLU A N 1
ATOM 685 C CA . GLU A 1 83 ? 3.509 -6.471 10.054 1.00 94.62 83 GLU A CA 1
ATOM 686 C C . GLU A 1 83 ? 2.783 -5.518 11.015 1.00 94.62 83 GLU A C 1
ATOM 688 O O . GLU A 1 83 ? 1.554 -5.546 11.107 1.00 94.62 83 GLU A O 1
ATOM 693 N N . CYS A 1 84 ? 3.513 -4.603 11.662 1.00 94.19 84 CYS A N 1
ATOM 694 C CA . CYS A 1 84 ? 2.938 -3.566 12.519 1.00 94.19 84 CYS A CA 1
ATOM 695 C C . CYS A 1 84 ? 1.967 -2.672 11.743 1.00 94.19 84 CYS A C 1
ATOM 697 O O . CYS A 1 84 ? 0.872 -2.373 12.226 1.00 94.19 84 CYS A O 1
ATOM 699 N N . ARG A 1 85 ? 2.331 -2.262 10.521 1.00 93.06 85 ARG A N 1
ATOM 700 C CA . ARG A 1 85 ? 1.472 -1.412 9.687 1.00 93.06 85 ARG A CA 1
ATOM 701 C C . ARG A 1 85 ? 0.171 -2.122 9.314 1.00 93.06 85 ARG A C 1
ATOM 703 O O . ARG A 1 85 ? -0.893 -1.519 9.447 1.00 93.06 85 ARG A O 1
ATOM 710 N N . ILE A 1 86 ? 0.237 -3.395 8.920 1.00 95.25 86 ILE A N 1
ATOM 711 C CA . ILE A 1 86 ? -0.945 -4.229 8.650 1.00 95.25 86 ILE A CA 1
ATOM 712 C C . ILE A 1 86 ? -1.807 -4.355 9.912 1.00 95.25 86 ILE A C 1
ATOM 714 O O . ILE A 1 86 ? -3.027 -4.195 9.842 1.00 95.25 86 ILE A O 1
ATOM 718 N N . GLY A 1 87 ? -1.184 -4.571 11.073 1.00 96.62 87 GLY A N 1
ATOM 719 C CA . GLY A 1 87 ? -1.872 -4.625 12.362 1.00 96.62 87 GLY A CA 1
ATOM 720 C C . GLY A 1 87 ? -2.689 -3.363 12.653 1.00 96.62 87 GLY A C 1
ATOM 721 O O . GLY A 1 87 ? -3.875 -3.467 12.967 1.00 96.62 87 GLY A O 1
ATOM 722 N N . ILE A 1 88 ? -2.100 -2.176 12.474 1.00 94.69 88 ILE A N 1
ATOM 723 C CA . ILE A 1 88 ? -2.777 -0.884 12.692 1.00 94.69 88 ILE A CA 1
ATOM 724 C C . ILE A 1 88 ? -3.977 -0.717 11.751 1.00 94.69 88 ILE A C 1
ATOM 726 O O . ILE A 1 88 ? -5.056 -0.308 12.188 1.00 94.69 88 ILE A O 1
ATOM 730 N N . VAL A 1 89 ? -3.809 -1.051 10.468 1.00 96.50 89 VAL A N 1
ATOM 731 C CA . VAL A 1 89 ? -4.882 -0.977 9.464 1.00 96.50 89 VAL A CA 1
ATOM 732 C C . VAL A 1 89 ? -6.056 -1.877 9.864 1.00 96.50 89 VAL A C 1
ATOM 734 O O . VAL A 1 89 ? -7.199 -1.422 9.926 1.00 96.50 89 VAL A O 1
ATOM 737 N N . VAL A 1 90 ? -5.777 -3.137 10.213 1.00 96.94 90 VAL A N 1
ATOM 738 C CA . VAL A 1 90 ? -6.804 -4.110 10.615 1.00 96.94 90 VAL A CA 1
ATOM 739 C C . VAL A 1 90 ? -7.492 -3.699 11.916 1.00 96.94 90 VAL A C 1
ATOM 741 O O . VAL A 1 90 ? -8.710 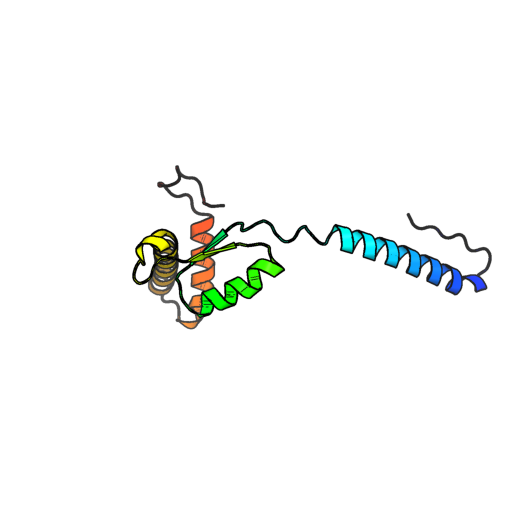-3.838 12.030 1.00 96.94 90 VAL A O 1
ATOM 744 N N . GLN A 1 91 ? -6.747 -3.182 12.896 1.00 97.31 91 GLN A N 1
ATOM 745 C CA . GLN A 1 91 ? -7.313 -2.697 14.156 1.00 97.31 91 GLN A CA 1
ATOM 746 C C . GLN A 1 91 ? -8.276 -1.529 13.929 1.00 97.31 91 GLN A C 1
ATOM 748 O O . GLN A 1 91 ? -9.398 -1.576 14.428 1.00 97.31 91 GLN A O 1
ATOM 753 N N . LYS A 1 92 ? -7.891 -0.523 13.131 1.00 95.69 92 LYS A N 1
ATOM 754 C CA . LYS A 1 92 ? -8.769 0.614 12.805 1.00 95.69 92 LYS A CA 1
ATOM 755 C C . LYS A 1 92 ? -10.012 0.181 12.037 1.00 95.69 92 LYS A C 1
ATOM 757 O O . LYS A 1 92 ? -11.110 0.601 12.389 1.00 95.69 92 LYS A O 1
ATOM 762 N N . MET A 1 93 ? -9.853 -0.692 11.042 1.00 97.00 93 MET A N 1
ATOM 763 C CA . MET A 1 93 ? -10.977 -1.279 10.309 1.00 97.00 93 MET A CA 1
ATOM 764 C C . MET A 1 93 ? -11.963 -1.959 11.271 1.00 97.00 93 MET A C 1
ATOM 766 O O . MET A 1 93 ? -13.156 -1.672 11.238 1.00 97.00 93 MET A O 1
ATOM 770 N N . ARG A 1 94 ? -11.473 -2.833 12.162 1.00 96.81 94 ARG A N 1
ATOM 771 C CA . ARG A 1 94 ? -12.314 -3.538 13.143 1.00 96.81 94 ARG A CA 1
ATOM 772 C C . ARG A 1 94 ? -12.998 -2.581 14.113 1.00 96.81 94 ARG A C 1
ATOM 774 O O . ARG A 1 94 ? -14.186 -2.749 14.352 1.00 96.81 94 ARG A O 1
ATOM 781 N N . ALA A 1 95 ? -12.276 -1.592 14.636 1.00 96.56 95 ALA A N 1
ATOM 782 C CA . ALA A 1 95 ? -12.832 -0.602 15.552 1.00 96.56 95 ALA A CA 1
ATOM 783 C C . ALA A 1 95 ? -14.002 0.158 14.912 1.00 96.56 95 ALA A C 1
ATOM 785 O O . ALA A 1 95 ? -15.062 0.253 15.516 1.00 96.56 95 ALA A O 1
ATOM 786 N N . MET A 1 96 ? -13.854 0.608 13.661 1.00 95.62 96 MET A N 1
ATOM 787 C CA . MET A 1 96 ? -14.932 1.292 12.937 1.00 95.62 96 MET A CA 1
ATOM 788 C C . MET A 1 96 ? -16.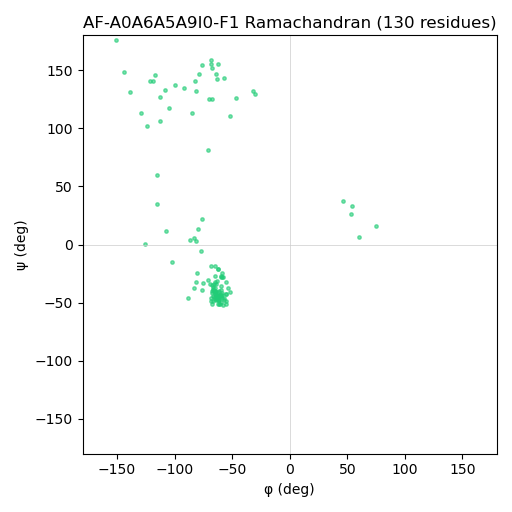155 0.406 12.713 1.00 95.62 96 MET A C 1
ATOM 790 O O . MET A 1 96 ? -17.285 0.863 12.856 1.00 95.62 96 MET A O 1
ATOM 794 N N . LEU A 1 97 ? -15.939 -0.863 12.368 1.00 96.06 97 LEU A N 1
ATOM 795 C CA . LEU A 1 97 ? -17.039 -1.796 12.148 1.00 96.06 97 LEU A CA 1
ATOM 796 C C . LEU A 1 97 ? -17.790 -2.118 13.444 1.00 96.06 97 LEU A C 1
ATOM 798 O O . LEU A 1 97 ? -19.012 -2.216 13.418 1.00 96.06 97 LEU A O 1
ATOM 802 N N . ILE A 1 98 ? -17.069 -2.282 14.556 1.00 96.94 98 ILE A N 1
ATOM 803 C CA . ILE A 1 98 ? -17.659 -2.557 15.872 1.00 96.94 98 ILE A CA 1
ATOM 804 C C . ILE A 1 98 ? -18.439 -1.335 16.364 1.00 96.94 98 ILE A C 1
ATOM 806 O O . ILE A 1 98 ? -19.610 -1.473 16.704 1.00 96.94 98 ILE A O 1
ATOM 810 N N . GLU A 1 99 ? -17.820 -0.154 16.345 1.00 96.88 99 GLU A N 1
ATOM 811 C CA . GLU A 1 99 ? -18.431 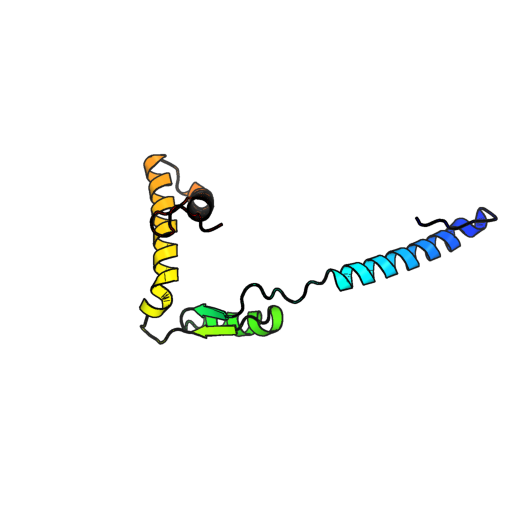1.085 16.842 1.00 96.88 99 GLU A CA 1
ATOM 812 C C . GLU A 1 99 ? -19.661 1.485 16.021 1.00 96.88 99 GLU A C 1
ATOM 814 O O . GLU A 1 99 ? -20.688 1.874 16.566 1.00 96.88 99 GLU A O 1
ATOM 819 N N . GLY A 1 100 ? -19.592 1.335 14.696 1.00 93.56 100 GLY A N 1
ATOM 820 C CA . GLY A 1 100 ? -20.712 1.630 13.805 1.00 93.56 100 GLY A CA 1
ATOM 821 C C . GLY A 1 100 ? -21.753 0.513 13.696 1.00 93.56 100 GLY A C 1
ATOM 822 O O . GLY A 1 100 ? -22.654 0.633 12.868 1.00 93.56 100 GLY A O 1
ATOM 823 N N . ALA A 1 101 ? -21.609 -0.589 14.448 1.00 96.31 101 ALA A N 1
ATOM 824 C CA . ALA A 1 101 ? -22.417 -1.807 14.312 1.00 96.31 101 ALA A CA 1
ATOM 825 C C . ALA A 1 101 ? -22.577 -2.262 12.843 1.00 96.31 101 ALA A C 1
ATOM 827 O O . ALA A 1 101 ? -23.642 -2.706 12.405 1.00 96.31 101 ALA A O 1
ATOM 828 N N . LEU A 1 102 ? -21.510 -2.112 12.053 1.00 95.12 102 LEU A N 1
ATOM 829 C CA . LEU A 1 102 ? -21.547 -2.288 10.610 1.00 95.12 102 LEU A CA 1
ATOM 830 C C . LEU A 1 102 ? -21.439 -3.769 10.219 1.00 95.12 102 LEU A C 1
ATOM 832 O O . LEU A 1 102 ? -20.630 -4.521 10.777 1.00 95.12 102 LEU A O 1
ATOM 836 N N . PRO A 1 103 ? -22.195 -4.206 9.200 1.00 94.56 103 PRO A N 1
ATOM 837 C CA . PRO A 1 103 ? -22.147 -5.579 8.726 1.00 94.56 103 PRO A CA 1
ATOM 838 C C . PRO A 1 103 ? -20.809 -5.923 8.057 1.00 94.56 103 PRO A C 1
ATOM 840 O O . PRO A 1 103 ? -20.148 -5.096 7.427 1.00 94.56 103 PRO A O 1
ATOM 843 N N . LYS A 1 104 ? -20.442 -7.209 8.118 1.00 92.00 104 LYS A N 1
ATOM 844 C CA . LYS A 1 104 ? -19.157 -7.730 7.618 1.00 92.00 104 LYS A CA 1
ATOM 845 C C . LYS A 1 104 ? -18.907 -7.462 6.127 1.00 92.00 104 LYS A C 1
ATOM 847 O O . LYS A 1 104 ? -17.757 -7.348 5.717 1.00 92.00 104 LYS A O 1
ATOM 852 N N . PHE A 1 105 ? -19.950 -7.341 5.305 1.00 95.31 105 PHE A N 1
ATOM 853 C CA . PHE A 1 105 ? -19.769 -7.069 3.874 1.00 95.31 105 PHE A CA 1
ATOM 854 C C . PHE A 1 105 ? -19.136 -5.692 3.602 1.00 95.31 105 PHE A C 1
ATOM 856 O O . PHE A 1 105 ? -18.566 -5.493 2.535 1.00 95.31 105 PHE A O 1
ATOM 863 N N . LEU A 1 106 ? -19.164 -4.770 4.574 1.00 95.50 106 LEU A N 1
ATOM 864 C CA . LEU A 1 106 ? -18.507 -3.463 4.488 1.00 95.50 106 LEU A CA 1
ATOM 865 C C . LEU A 1 106 ? -17.012 -3.497 4.847 1.00 95.50 106 LEU A C 1
ATOM 867 O O . LEU A 1 106 ? -16.377 -2.447 4.890 1.00 95.50 106 LEU A O 1
ATOM 871 N N . TRP A 1 107 ? -16.417 -4.673 5.086 1.00 96.12 107 TRP A N 1
ATOM 872 C CA . TRP A 1 107 ? -14.999 -4.792 5.456 1.00 96.12 107 TRP A CA 1
ATOM 873 C C . TRP A 1 107 ? -14.050 -4.132 4.457 1.00 96.12 107 TRP A C 1
ATOM 875 O O . TRP A 1 107 ? -13.123 -3.455 4.884 1.00 96.12 107 TRP A O 1
ATOM 885 N N . ALA A 1 108 ? -14.279 -4.296 3.151 1.00 95.81 108 ALA A N 1
ATOM 886 C CA . ALA A 1 108 ? -13.429 -3.679 2.133 1.00 95.81 108 ALA A CA 1
ATOM 887 C C . ALA A 1 108 ? -13.477 -2.143 2.213 1.00 95.81 108 ALA A C 1
ATOM 889 O O . ALA A 1 108 ? -12.437 -1.497 2.257 1.00 95.81 108 ALA A O 1
ATOM 890 N N . LEU A 1 109 ? -14.675 -1.565 2.358 1.00 95.94 109 LEU A N 1
ATOM 891 C CA . LEU A 1 109 ? -14.844 -0.118 2.497 1.00 95.94 109 LEU A CA 1
ATOM 892 C C . LEU A 1 109 ? -14.203 0.409 3.790 1.00 95.94 109 LEU A C 1
ATOM 894 O O . LEU A 1 109 ? -13.538 1.443 3.787 1.00 95.94 109 LEU A O 1
ATOM 898 N N . ALA A 1 110 ? -14.368 -0.318 4.897 1.00 95.94 110 ALA A N 1
ATOM 899 C CA . ALA A 1 110 ? -13.738 0.028 6.166 1.00 95.94 110 ALA A CA 1
ATOM 900 C C . ALA A 1 110 ? -12.204 -0.079 6.098 1.00 95.94 110 ALA A C 1
ATOM 902 O O . ALA A 1 110 ? -11.510 0.707 6.743 1.00 95.94 110 ALA A O 1
ATOM 903 N N . LEU A 1 111 ? -11.668 -1.029 5.324 1.00 96.38 111 LEU A N 1
ATOM 904 C CA . LEU A 1 111 ? -10.233 -1.196 5.094 1.00 96.38 111 LEU A CA 1
ATOM 905 C C . LEU A 1 111 ? -9.659 -0.033 4.277 1.00 96.38 111 LEU A C 1
ATOM 907 O O . LEU A 1 111 ? -8.623 0.524 4.650 1.00 96.38 111 LEU A O 1
ATOM 911 N N . ASP A 1 112 ? -10.345 0.351 3.201 1.00 96.56 112 ASP A N 1
ATOM 912 C CA . ASP A 1 112 ? -9.957 1.477 2.349 1.00 96.56 112 ASP A CA 1
ATOM 913 C C . ASP A 1 112 ? -9.968 2.782 3.146 1.00 96.56 112 ASP A C 1
ATOM 915 O O . ASP A 1 112 ? -8.980 3.521 3.157 1.00 96.56 112 ASP A O 1
ATOM 919 N N . TYR A 1 113 ? -11.039 3.024 3.906 1.00 95.69 113 TYR A N 1
ATOM 920 C CA . TYR A 1 113 ? -11.140 4.206 4.753 1.00 95.69 113 TYR A CA 1
ATOM 921 C C . TYR A 1 113 ? -10.098 4.205 5.881 1.00 95.69 113 TYR A C 1
ATOM 923 O O . TYR A 1 113 ? -9.487 5.237 6.150 1.00 95.69 113 TYR A O 1
ATOM 931 N N . ALA A 1 114 ? -9.826 3.054 6.512 1.00 96.06 114 ALA A N 1
ATOM 932 C CA . ALA A 1 114 ? -8.763 2.941 7.514 1.00 96.06 114 ALA A CA 1
ATOM 933 C C . ALA A 1 114 ? -7.398 3.308 6.920 1.00 96.06 114 ALA A C 1
ATOM 935 O O . ALA A 1 114 ? -6.639 4.056 7.535 1.00 96.06 114 ALA A O 1
ATOM 936 N N . SER A 1 115 ? -7.101 2.802 5.723 1.00 95.31 115 SER A N 1
ATOM 937 C CA . SER A 1 115 ? -5.843 3.058 5.019 1.00 95.31 115 SER A CA 1
ATOM 938 C C . SER A 1 115 ? -5.699 4.534 4.654 1.00 95.31 115 SER A C 1
ATOM 940 O O . SER A 1 115 ? -4.660 5.133 4.932 1.00 95.31 115 SER A O 1
ATOM 942 N N . TRP A 1 116 ? -6.758 5.139 4.109 1.00 95.25 116 TRP A N 1
ATOM 943 C CA . TRP A 1 116 ? -6.808 6.571 3.820 1.00 95.25 116 TRP A CA 1
ATOM 944 C C . TRP A 1 116 ? -6.573 7.403 5.081 1.00 95.25 116 TRP A C 1
ATOM 946 O O . TRP A 1 116 ? -5.655 8.220 5.115 1.00 95.25 116 TRP A O 1
ATOM 956 N N . LEU A 1 117 ? -7.325 7.127 6.149 1.00 93.94 117 LEU A N 1
ATOM 957 C CA . LEU A 1 117 ? -7.240 7.867 7.401 1.00 93.94 117 LEU A CA 1
ATOM 958 C C . LEU A 1 117 ? -5.829 7.819 7.996 1.00 93.94 117 LEU A C 1
ATOM 960 O O . LEU A 1 117 ? -5.328 8.845 8.443 1.00 93.94 117 LEU A O 1
ATOM 964 N N . ILE A 1 118 ? -5.164 6.659 7.993 1.00 92.94 118 ILE A N 1
ATOM 965 C CA . ILE A 1 118 ? -3.789 6.539 8.506 1.00 92.94 118 ILE A CA 1
ATOM 966 C C . ILE A 1 118 ? -2.805 7.371 7.670 1.00 92.94 118 ILE A C 1
ATOM 968 O O . ILE A 1 118 ? -1.833 7.886 8.219 1.00 92.94 118 ILE A O 1
ATOM 972 N N . ASN A 1 119 ? -3.028 7.490 6.362 1.00 92.31 119 ASN A N 1
ATOM 973 C CA . ASN A 1 119 ? -2.114 8.198 5.468 1.00 92.31 119 ASN A CA 1
ATOM 974 C C . ASN A 1 119 ? -2.287 9.721 5.506 1.00 92.31 119 ASN A C 1
ATOM 976 O O . ASN A 1 119 ? -1.322 10.421 5.232 1.00 92.31 119 ASN A O 1
ATOM 980 N N . ILE A 1 120 ? -3.466 10.226 5.881 1.00 93.06 120 ILE A N 1
ATOM 981 C CA . ILE A 1 120 ? -3.724 11.673 5.988 1.00 93.06 120 ILE A CA 1
ATOM 982 C C . ILE A 1 120 ? -3.704 12.204 7.425 1.00 93.06 120 ILE A C 1
ATOM 984 O O . ILE A 1 120 ? -3.678 13.413 7.641 1.00 93.06 120 ILE A O 1
ATOM 988 N N . SER A 1 121 ? -3.762 11.321 8.426 1.00 90.81 121 SER A N 1
ATOM 989 C CA . SER A 1 121 ? -3.780 11.752 9.822 1.00 90.81 121 SER A CA 1
ATOM 990 C C . SER A 1 121 ? -2.364 12.057 10.304 1.00 90.81 121 SER A C 1
ATOM 992 O O . SER A 1 121 ? -1.470 11.219 10.144 1.00 90.81 121 SER A O 1
ATOM 994 N N . PRO A 1 122 ? -2.151 13.203 10.968 1.00 90.50 122 PRO A N 1
ATOM 995 C CA . PRO A 1 122 ? -0.887 13.486 11.619 1.00 90.50 122 PRO A CA 1
ATOM 996 C C . PRO A 1 122 ? -0.639 12.480 12.745 1.00 90.50 122 PRO A C 1
ATOM 998 O O . PRO A 1 122 ? -1.566 12.021 13.416 1.00 90.50 122 PRO A O 1
ATOM 1001 N N . SER A 1 123 ? 0.628 12.143 12.977 1.00 85.50 123 SER A N 1
ATOM 1002 C CA . SER A 1 123 ? 1.013 11.293 14.105 1.00 85.50 123 SER A CA 1
ATOM 1003 C C . SER A 1 123 ? 2.002 12.012 15.009 1.00 85.50 123 SER A C 1
ATOM 1005 O O . SER A 1 123 ? 2.907 12.700 14.535 1.00 85.50 123 SER A O 1
ATOM 1007 N N . ALA A 1 124 ? 1.857 11.834 16.324 1.00 84.81 124 ALA A N 1
ATOM 1008 C CA . ALA A 1 124 ? 2.798 12.390 17.298 1.00 84.81 124 ALA A CA 1
ATOM 1009 C C . ALA A 1 124 ? 4.224 11.858 17.070 1.00 84.81 124 ALA A C 1
ATOM 1011 O O . ALA A 1 124 ? 5.192 12.605 17.181 1.00 84.81 124 ALA A O 1
ATOM 1012 N N . SER A 1 125 ? 4.344 10.593 16.655 1.00 85.00 125 SER A N 1
ATOM 1013 C CA . SER A 1 125 ? 5.610 9.966 16.263 1.00 85.00 125 SER A CA 1
ATOM 1014 C C . SER A 1 125 ? 6.279 10.616 15.050 1.00 85.00 125 SER A C 1
ATOM 1016 O O . SER A 1 125 ? 7.477 10.441 14.868 1.00 85.00 125 SER A O 1
ATOM 1018 N N . ASN A 1 126 ? 5.524 11.350 14.229 1.00 85.75 126 ASN A N 1
ATOM 1019 C CA . ASN A 1 126 ? 6.019 12.061 13.052 1.00 85.75 126 ASN A CA 1
ATOM 1020 C C . ASN A 1 126 ? 5.876 13.582 13.217 1.00 85.75 126 ASN A C 1
ATOM 1022 O O . ASN A 1 126 ? 5.535 14.286 12.271 1.00 85.75 126 ASN A O 1
ATOM 1026 N N . THR A 1 127 ? 6.051 14.100 14.438 1.00 92.31 127 THR A N 1
ATOM 1027 C CA . THR A 1 127 ? 5.999 15.547 14.739 1.00 92.31 127 THR A CA 1
ATOM 1028 C C . THR A 1 127 ? 4.717 16.246 14.269 1.00 92.31 127 THR A C 1
ATOM 1030 O O . THR A 1 127 ? 4.736 17.405 13.873 1.00 92.31 127 THR A O 1
ATOM 1033 N N . GLY A 1 128 ? 3.587 15.535 14.283 1.00 89.56 128 GLY A N 1
ATOM 1034 C CA . GLY A 1 128 ? 2.311 16.075 13.811 1.00 89.56 128 GLY A CA 1
ATOM 1035 C C . GLY A 1 128 ? 2.192 16.175 12.286 1.00 89.56 128 GLY A C 1
ATOM 1036 O O . GLY A 1 128 ? 1.292 16.850 11.804 1.00 89.56 128 GLY A O 1
ATOM 1037 N N . VAL A 1 129 ? 3.059 15.501 11.528 1.00 88.44 129 VAL A N 1
ATOM 1038 C CA . VAL A 1 129 ? 3.015 15.440 10.061 1.00 88.44 129 VAL A CA 1
ATOM 1039 C C . VAL A 1 129 ? 2.369 14.124 9.624 1.00 88.44 129 VAL A C 1
ATOM 1041 O O . VAL A 1 129 ? 2.627 13.060 10.205 1.00 88.44 129 VAL A O 1
ATOM 1044 N N . ALA A 1 130 ? 1.495 14.190 8.622 1.00 88.44 130 ALA A N 1
ATOM 1045 C CA . ALA A 1 130 ? 0.879 13.013 8.023 1.00 88.44 130 ALA A CA 1
ATOM 1046 C C . ALA A 1 130 ? 1.867 12.290 7.082 1.00 88.44 130 ALA A C 1
ATOM 1048 O O . ALA A 1 130 ? 2.809 12.907 6.591 1.00 88.44 130 ALA A O 1
ATOM 1049 N N . PRO A 1 131 ? 1.709 10.976 6.851 1.00 87.12 131 PRO A N 1
ATOM 1050 C CA . PRO A 1 131 ? 2.541 10.251 5.889 1.00 87.12 131 PRO A CA 1
ATOM 1051 C C . PRO A 1 131 ? 2.476 10.762 4.438 1.00 87.12 131 PRO A C 1
ATOM 1053 O O . PRO A 1 131 ? 3.437 10.543 3.703 1.00 87.12 131 PRO A O 1
ATOM 1056 N N . TYR A 1 132 ? 1.354 11.367 4.031 1.00 82.31 132 TYR A N 1
ATOM 1057 C CA . TYR A 1 132 ? 1.141 12.009 2.728 1.00 82.31 132 TYR A CA 1
ATOM 1058 C C . TYR A 1 132 ? 1.098 13.529 2.893 1.00 82.31 132 TYR A C 1
ATOM 1060 O O . TYR A 1 132 ? 1.708 14.225 2.055 1.00 82.31 132 TYR A O 1
#

Mean predicted aligned error: 12.0 Å

Foldseek 3Di:
DDDDDDPDPVCVVVSVVVVVVVVVVVVVVVVVVVPPDQPCPAQEDEDAPDPVVVVVQVVCCVRRVYHYHHDDPPCCVVVVVVVVVVVQLVVQLVVVCVVVVHDPVCSVVSSVVSVVCQQCFADVVNVRHGVD